Protein AF-D9UEE4-F1 (afdb_monomer_lite)

Foldseek 3Di:
DDDPPDDDPDDPVVVVPPPPPPDPDDDDPVVVVVVVVVVVVVVVVVLVCLVPDPDDPVVSVVSVVVVVVVVVVVVVVVVVVVVVVVVVVVVVVVVVVVVVVVCVVPVPPD

pLDDT: mean 83.36, std 16.05, range [43.81, 98.19]

Secondary structure (DSSP, 8-state):
--------TTHHHHGGGS------PPPPHHHHHHHHHHHHHHHHHHHHHHHHS---HHHHHHHHHHHHHHHHHHHHHHHHHHHHHHHHHHHHHHHHHHHHHHHHHT-TT-

Radius of gyration: 28.59 Å; chains: 1; bounding box: 87×23×67 Å

Sequence (110 aa):
MSSRADVPPGSARDARAMTDTPAKAGPTGAYFGQAIASFAVALVATALGILRLEADAWVRGFLAVAVLFLVTSAFTLAKVIRDRQEADQLINRVDQARVDKLLAANDPFH

Structure (mmCIF, N/CA/C/O backbone):
data_AF-D9UEE4-F1
#
_entry.id   AF-D9UEE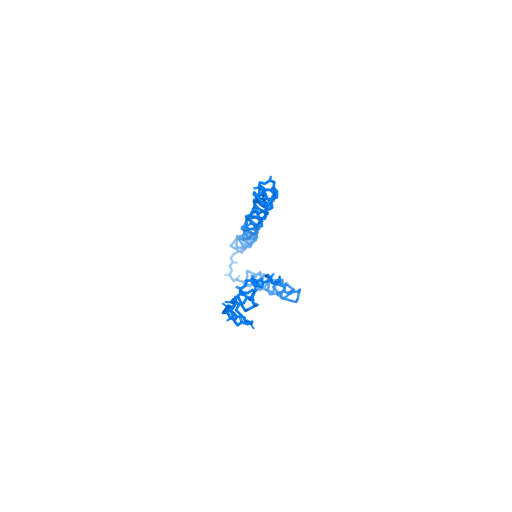4-F1
#
loop_
_atom_site.group_PDB
_atom_site.id
_atom_site.type_symbol
_atom_site.label_atom_id
_atom_site.label_alt_id
_atom_site.label_comp_id
_atom_site.label_asym_id
_atom_site.label_entity_id
_atom_site.label_seq_id
_atom_site.pdbx_PDB_ins_code
_atom_site.Cartn_x
_atom_site.Cartn_y
_atom_site.Cartn_z
_atom_site.occupancy
_atom_site.B_iso_or_equiv
_atom_site.auth_seq_id
_atom_site.auth_comp_id
_atom_site.auth_asym_id
_atom_site.auth_atom_id
_atom_site.pdbx_PDB_model_num
ATOM 1 N N . MET A 1 1 ? -67.421 11.214 38.947 1.00 43.81 1 MET A N 1
ATOM 2 C CA . MET A 1 1 ? -67.697 10.953 37.514 1.00 43.81 1 MET A CA 1
ATOM 3 C C . MET A 1 1 ? -66.690 11.781 36.727 1.00 43.81 1 MET A C 1
ATOM 5 O O . MET A 1 1 ? -66.833 12.985 36.659 1.00 43.81 1 MET A O 1
ATOM 9 N N . SER A 1 2 ? -65.470 11.273 36.550 1.00 53.59 2 SER A N 1
ATOM 10 C CA . SER A 1 2 ? -65.034 10.472 35.395 1.00 53.59 2 SER A CA 1
ATOM 11 C C . SER A 1 2 ? -65.285 11.191 34.073 1.00 53.59 2 SER A C 1
ATOM 13 O O . SER A 1 2 ? -66.381 11.115 33.532 1.00 53.59 2 SER A O 1
ATOM 15 N N . SER A 1 3 ? -64.254 11.854 33.559 1.00 56.88 3 SER A N 1
ATOM 16 C CA . SER A 1 3 ? -64.120 12.074 32.123 1.00 56.88 3 SER A CA 1
ATOM 17 C C . SER A 1 3 ? -62.650 11.876 31.767 1.00 56.88 3 SER A C 1
ATOM 19 O O . SER A 1 3 ? -61.840 12.799 31.791 1.00 56.88 3 SER A O 1
ATOM 21 N N . ARG A 1 4 ? -62.288 10.601 31.571 1.00 55.25 4 ARG A N 1
ATOM 22 C CA . ARG A 1 4 ? -61.050 10.196 30.902 1.00 55.25 4 ARG A CA 1
ATOM 23 C C . ARG A 1 4 ? -61.164 10.686 29.461 1.00 55.25 4 ARG A C 1
ATOM 25 O O . ARG A 1 4 ? -61.918 10.105 28.688 1.00 55.25 4 ARG A O 1
ATOM 32 N N . ALA A 1 5 ? -60.448 11.757 29.133 1.00 56.56 5 ALA A N 1
ATOM 33 C CA . ALA A 1 5 ? -60.180 12.098 27.747 1.00 56.56 5 ALA A CA 1
ATOM 34 C C . ALA A 1 5 ? -59.234 11.031 27.184 1.00 56.56 5 ALA A C 1
ATOM 36 O O . ALA A 1 5 ? -58.116 10.837 27.660 1.00 56.56 5 ALA A O 1
ATOM 37 N N . ASP A 1 6 ? -59.790 10.294 26.240 1.00 55.50 6 ASP A N 1
ATOM 38 C CA . ASP A 1 6 ? -59.216 9.215 25.460 1.00 55.50 6 ASP A CA 1
ATOM 39 C C . ASP A 1 6 ? -57.999 9.721 24.665 1.00 55.50 6 ASP A C 1
ATOM 41 O O . ASP A 1 6 ? -58.113 10.616 23.827 1.00 55.50 6 ASP A O 1
ATOM 45 N N . VAL A 1 7 ? -56.811 9.196 24.976 1.00 61.50 7 VAL A N 1
ATOM 46 C CA . VAL A 1 7 ? -55.589 9.433 24.197 1.00 61.50 7 VAL A CA 1
ATOM 47 C C . VAL A 1 7 ? -55.545 8.359 23.106 1.00 61.50 7 VAL A C 1
ATOM 49 O O . VAL A 1 7 ? -55.519 7.175 23.447 1.00 61.50 7 VAL A O 1
ATOM 52 N N . PRO A 1 8 ? -55.531 8.721 21.810 1.00 65.44 8 PRO A N 1
ATOM 53 C CA . PRO A 1 8 ? -55.612 7.750 20.724 1.00 65.44 8 PRO A CA 1
ATOM 54 C C . PRO A 1 8 ? -54.405 6.788 20.734 1.00 65.44 8 PRO A C 1
ATOM 56 O O . PRO A 1 8 ? -53.257 7.236 20.842 1.00 65.44 8 PRO A O 1
ATOM 59 N N . PRO A 1 9 ? -54.617 5.466 20.592 1.00 62.53 9 PRO A N 1
ATOM 60 C CA . PRO A 1 9 ? -53.538 4.486 20.582 1.00 62.53 9 PRO A CA 1
ATOM 61 C C . PRO A 1 9 ? -52.853 4.474 19.209 1.00 62.53 9 PRO A C 1
ATOM 63 O O . PRO A 1 9 ? -53.240 3.730 18.313 1.00 62.53 9 PRO A O 1
ATOM 66 N N . GLY A 1 10 ? -51.820 5.300 19.037 1.00 60.28 10 GLY A N 1
ATOM 67 C CA . GLY A 1 10 ? -51.020 5.299 17.804 1.00 60.28 10 GLY A CA 1
ATOM 68 C C . GLY A 1 10 ? -49.657 5.986 17.888 1.00 60.28 10 GLY A C 1
ATOM 69 O O . GLY A 1 10 ? -48.709 5.538 17.262 1.00 60.28 10 GLY A O 1
ATOM 70 N N . SER A 1 11 ? -49.480 7.007 18.724 1.00 61.03 11 SER A N 1
ATOM 71 C CA . SER A 1 11 ? -48.302 7.886 18.618 1.00 61.03 11 SER A CA 1
ATOM 72 C C . SER A 1 11 ? -47.011 7.381 19.280 1.00 61.03 11 SER A C 1
ATOM 74 O O . SER A 1 11 ? -45.939 7.914 19.008 1.00 61.03 11 SER A O 1
ATOM 76 N N . ALA A 1 12 ? -47.070 6.355 20.135 1.00 56.75 12 ALA A N 1
ATOM 77 C CA . ALA A 1 12 ? -45.887 5.872 20.861 1.00 56.75 12 ALA A CA 1
ATOM 78 C C . ALA A 1 12 ? -45.111 4.761 20.126 1.00 56.75 12 ALA A C 1
ATOM 80 O O . ALA A 1 12 ? -43.939 4.526 20.422 1.00 56.75 12 ALA A O 1
ATOM 81 N N . ARG A 1 13 ? -45.758 4.054 19.187 1.00 57.81 13 ARG A N 1
ATOM 82 C CA . ARG A 1 13 ? -45.126 2.987 18.389 1.00 57.81 13 ARG A CA 1
ATOM 83 C C . ARG A 1 13 ? -44.394 3.551 17.170 1.00 57.81 13 ARG A C 1
ATOM 85 O O . ARG A 1 13 ? -43.302 3.082 16.874 1.00 57.81 13 ARG A O 1
ATOM 92 N N . ASP A 1 14 ? -44.929 4.609 16.564 1.00 54.72 14 ASP A N 1
ATOM 93 C CA . ASP A 1 14 ? -44.348 5.234 15.368 1.00 54.72 14 ASP A CA 1
ATOM 94 C C . ASP A 1 14 ? -43.091 6.061 15.680 1.00 54.72 14 ASP A C 1
ATOM 96 O O . ASP A 1 14 ? -42.122 6.029 14.925 1.00 54.72 14 ASP A O 1
ATOM 100 N N . ALA A 1 15 ? -43.030 6.715 16.848 1.00 54.31 15 ALA A N 1
ATOM 101 C CA . ALA A 1 15 ? -41.821 7.414 17.303 1.00 54.31 15 ALA A CA 1
ATOM 102 C C . ALA A 1 15 ? -40.640 6.458 17.575 1.00 54.31 15 ALA A C 1
ATOM 104 O O . ALA A 1 15 ? -39.477 6.851 17.495 1.00 54.31 15 ALA A O 1
ATOM 105 N N . ARG A 1 16 ? -40.934 5.188 17.878 1.00 54.69 16 ARG A N 1
ATOM 106 C CA . ARG A 1 16 ? -39.947 4.155 18.221 1.00 54.69 16 ARG A CA 1
ATOM 107 C C . ARG A 1 16 ? -39.302 3.509 16.991 1.00 54.69 16 ARG A C 1
ATOM 109 O O . ARG A 1 16 ? -38.308 2.810 17.139 1.00 54.69 16 ARG A O 1
ATOM 116 N N . ALA A 1 17 ? -39.833 3.776 15.797 1.00 53.50 17 ALA A N 1
ATOM 117 C CA . ALA A 1 17 ? -39.299 3.289 14.527 1.00 53.50 17 ALA A CA 1
ATOM 118 C C . ALA A 1 17 ? -38.214 4.205 13.914 1.00 53.50 17 ALA A C 1
ATOM 120 O O . ALA A 1 17 ? -37.652 3.868 12.877 1.00 53.50 17 ALA A O 1
ATOM 121 N N . MET A 1 18 ? -37.897 5.361 14.522 1.00 56.16 18 MET A N 1
ATOM 122 C CA . MET A 1 18 ? -37.051 6.394 13.894 1.00 56.16 18 MET A CA 1
ATOM 123 C C . MET A 1 18 ? -35.564 6.382 14.303 1.00 56.16 18 MET A C 1
ATOM 125 O O . MET A 1 18 ? -34.853 7.347 14.031 1.00 56.16 18 MET A O 1
ATOM 129 N N . THR A 1 19 ? -35.057 5.309 14.925 1.00 59.94 19 THR A N 1
ATOM 130 C CA . THR A 1 19 ? -33.638 5.220 15.348 1.00 59.94 19 THR A CA 1
ATOM 131 C C . THR A 1 19 ? -32.933 3.904 15.023 1.00 59.94 19 THR A C 1
ATOM 133 O O . THR A 1 19 ? -31.840 3.667 15.542 1.00 59.94 19 THR A O 1
ATOM 136 N N . ASP A 1 20 ? -33.477 3.067 14.138 1.00 58.03 20 ASP A N 1
ATOM 137 C CA . ASP A 1 20 ? -32.731 1.921 13.609 1.00 58.03 20 ASP A CA 1
ATOM 138 C C . ASP A 1 20 ? -31.647 2.429 12.648 1.00 58.03 20 ASP A C 1
ATOM 140 O O . ASP A 1 20 ? -31.794 2.436 11.428 1.00 58.03 20 ASP A O 1
ATOM 144 N N . THR A 1 21 ? -30.543 2.923 13.214 1.00 62.34 21 THR A N 1
ATOM 145 C CA . THR A 1 21 ? -29.327 3.220 12.458 1.00 62.34 21 THR A CA 1
ATOM 146 C C . THR A 1 21 ? -28.893 1.902 11.823 1.00 62.34 21 THR A C 1
ATOM 148 O O . THR A 1 21 ? -28.554 0.974 12.564 1.00 62.34 21 THR A O 1
ATOM 151 N N . PRO A 1 22 ? -28.924 1.764 10.485 1.00 61.19 22 PRO A N 1
ATOM 152 C CA . PRO A 1 22 ? -28.613 0.500 9.848 1.00 61.19 22 PRO A CA 1
ATOM 153 C C . PRO A 1 22 ? -27.189 0.121 10.238 1.00 61.19 22 PRO A C 1
ATOM 155 O O . PRO A 1 22 ? -26.240 0.874 9.997 1.00 61.19 22 PRO A O 1
ATOM 158 N N . ALA A 1 23 ? -27.050 -1.033 10.893 1.00 60.75 23 ALA A N 1
ATOM 159 C CA . ALA A 1 23 ? -25.758 -1.604 11.222 1.00 60.75 23 ALA A CA 1
ATOM 160 C C . ALA A 1 23 ? -24.918 -1.624 9.940 1.00 60.75 23 ALA A C 1
ATOM 162 O O . ALA A 1 23 ? -25.318 -2.210 8.934 1.00 60.75 23 ALA A O 1
ATOM 163 N N . LYS A 1 24 ? -23.793 -0.901 9.954 1.00 62.03 24 LYS A N 1
ATOM 164 C CA . LYS A 1 24 ? -22.948 -0.669 8.780 1.00 62.03 24 LYS A CA 1
ATOM 165 C C . LYS A 1 24 ? -22.487 -2.027 8.236 1.00 62.03 24 LYS A C 1
ATOM 167 O O . LYS A 1 24 ? -21.595 -2.649 8.810 1.00 62.03 24 LYS A O 1
ATOM 172 N N . ALA A 1 25 ? -23.130 -2.510 7.173 1.00 68.75 25 ALA A N 1
ATOM 173 C CA . ALA A 1 25 ? -22.778 -3.773 6.542 1.00 68.75 25 ALA A CA 1
ATOM 174 C C . ALA A 1 25 ? -21.336 -3.676 6.027 1.00 68.75 25 ALA A C 1
ATOM 176 O O . ALA A 1 25 ? -20.999 -2.769 5.262 1.00 68.75 25 ALA A O 1
ATOM 177 N N . GLY A 1 26 ? -20.469 -4.576 6.496 1.00 70.38 26 GLY A N 1
ATOM 178 C CA . GLY A 1 26 ? -19.096 -4.661 6.012 1.00 70.38 26 GLY A CA 1
ATOM 179 C C . GLY A 1 26 ? -19.058 -4.977 4.511 1.00 70.38 26 GLY A C 1
ATOM 180 O O . GLY A 1 26 ? -20.024 -5.528 3.975 1.00 70.38 26 GLY A O 1
ATOM 181 N N . PRO A 1 27 ? -17.960 -4.641 3.812 1.00 74.88 27 PRO A N 1
ATOM 182 C CA . PRO A 1 27 ? -17.809 -5.001 2.409 1.00 74.88 27 PRO A CA 1
ATOM 183 C C . PRO A 1 27 ? -17.974 -6.515 2.235 1.00 74.88 27 PRO A C 1
ATOM 185 O O . PRO A 1 27 ? -17.406 -7.309 2.988 1.00 74.88 27 PRO A O 1
ATOM 188 N N . THR A 1 28 ? -18.768 -6.915 1.243 1.00 82.06 28 THR A N 1
ATOM 189 C CA . THR A 1 28 ? -18.995 -8.328 0.929 1.00 82.06 28 THR A CA 1
ATOM 190 C C . THR A 1 28 ? -17.679 -8.988 0.501 1.00 82.06 28 THR A C 1
ATOM 192 O O . THR A 1 28 ? -16.840 -8.363 -0.153 1.00 82.06 28 THR A O 1
ATOM 195 N N . GLY A 1 29 ? -17.484 -10.268 0.844 1.00 83.94 29 GLY A N 1
ATOM 196 C CA . GLY A 1 29 ? -16.243 -10.993 0.521 1.00 83.94 29 GLY A CA 1
ATOM 197 C C . GLY A 1 29 ? -15.901 -10.991 -0.977 1.00 83.94 29 GLY A C 1
ATOM 198 O O . GLY A 1 29 ? -14.730 -10.932 -1.345 1.00 83.94 29 GLY A O 1
ATOM 199 N N . ALA A 1 30 ? -16.922 -10.955 -1.840 1.00 82.81 30 ALA A N 1
ATOM 200 C CA . ALA A 1 30 ? -16.758 -10.830 -3.287 1.00 82.81 30 ALA A CA 1
ATOM 201 C C . ALA A 1 30 ? -16.107 -9.495 -3.701 1.00 82.81 30 ALA A C 1
ATOM 203 O O . ALA A 1 30 ? -15.179 -9.492 -4.509 1.00 82.81 30 ALA A O 1
ATOM 204 N N . TYR A 1 31 ? -16.533 -8.372 -3.111 1.00 88.19 31 TYR A N 1
ATOM 205 C CA . TYR A 1 31 ? -15.963 -7.053 -3.403 1.00 88.19 31 TYR A CA 1
ATOM 206 C C . TYR A 1 31 ? -14.508 -6.942 -2.929 1.00 88.19 31 TYR A C 1
ATOM 208 O O . TYR A 1 31 ? -13.661 -6.380 -3.621 1.00 88.19 31 TYR A O 1
ATOM 216 N N . PHE A 1 32 ? -14.190 -7.540 -1.776 1.00 87.50 32 PHE A N 1
ATOM 217 C CA . PHE A 1 32 ? -12.816 -7.616 -1.281 1.00 87.50 32 PHE A CA 1
ATOM 218 C C . PHE A 1 32 ? -11.900 -8.396 -2.238 1.00 87.50 32 PHE A C 1
ATOM 220 O O . PHE A 1 32 ? -10.821 -7.915 -2.589 1.00 87.50 32 PHE A O 1
ATOM 227 N N . GLY A 1 33 ? -12.350 -9.559 -2.720 1.00 91.12 33 GLY A N 1
ATOM 228 C CA . GLY A 1 33 ? -11.611 -10.346 -3.711 1.00 91.12 33 GLY A CA 1
ATOM 229 C C . GLY A 1 33 ? -11.388 -9.588 -5.023 1.00 91.12 33 GLY A C 1
ATOM 230 O O . GLY A 1 33 ? -10.271 -9.569 -5.541 1.00 91.12 33 GLY A O 1
ATOM 231 N N . GLN A 1 34 ? -12.415 -8.894 -5.523 1.00 95.06 34 GLN A N 1
ATOM 232 C CA . GLN A 1 34 ? -12.303 -8.048 -6.714 1.00 95.06 34 GLN A CA 1
ATOM 233 C C . GLN A 1 34 ? -11.277 -6.926 -6.525 1.00 95.06 34 GLN A C 1
ATOM 235 O O . GLN A 1 34 ? -10.480 -6.674 -7.425 1.00 95.06 34 GLN A O 1
ATOM 240 N N . ALA A 1 35 ? -11.270 -6.258 -5.370 1.00 92.81 35 ALA A N 1
ATOM 241 C CA . ALA A 1 35 ? -10.320 -5.186 -5.095 1.00 92.81 35 ALA A CA 1
ATOM 242 C C . ALA A 1 35 ? -8.865 -5.685 -5.141 1.00 92.81 35 ALA A C 1
ATOM 244 O O . ALA A 1 35 ? -8.019 -5.041 -5.764 1.00 92.81 35 ALA A O 1
ATOM 245 N N . ILE A 1 36 ? -8.584 -6.857 -4.556 1.00 93.62 36 ILE A N 1
ATOM 246 C CA . ILE A 1 36 ? -7.253 -7.483 -4.612 1.00 93.62 36 ILE A CA 1
ATOM 247 C C . ILE A 1 36 ? -6.881 -7.845 -6.052 1.00 93.62 36 ILE A C 1
ATOM 249 O O . ILE A 1 36 ? -5.766 -7.552 -6.484 1.00 93.62 36 ILE A O 1
ATOM 253 N N . ALA A 1 37 ? -7.804 -8.444 -6.806 1.00 96.06 37 ALA A N 1
ATOM 254 C CA . ALA A 1 37 ? -7.560 -8.820 -8.195 1.00 96.06 37 ALA A CA 1
ATOM 255 C C . ALA A 1 37 ? -7.257 -7.594 -9.072 1.00 96.06 37 ALA A C 1
ATOM 257 O O . ALA A 1 37 ? -6.252 -7.579 -9.781 1.00 96.06 37 ALA A O 1
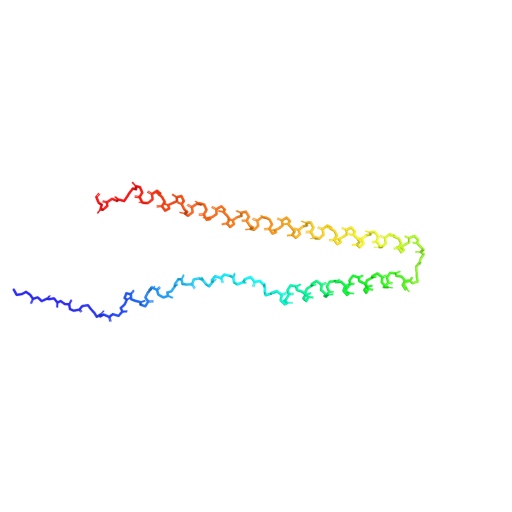ATOM 258 N N . SER A 1 38 ? -8.067 -6.535 -8.976 1.00 96.06 38 SER A N 1
ATOM 259 C CA . SER A 1 38 ? -7.854 -5.279 -9.706 1.00 96.06 38 SER A CA 1
ATOM 260 C C . SER A 1 38 ? -6.518 -4.630 -9.354 1.00 96.06 38 SER A C 1
ATOM 262 O O . SER A 1 38 ? -5.798 -4.176 -10.243 1.00 96.06 38 SER A O 1
ATOM 264 N N . PHE A 1 39 ? -6.153 -4.619 -8.069 1.00 95.94 39 PHE A N 1
ATOM 265 C CA . PHE A 1 39 ? -4.866 -4.095 -7.625 1.00 95.94 39 PHE A CA 1
ATOM 266 C C . PHE A 1 39 ? -3.692 -4.910 -8.187 1.00 95.94 39 PHE A C 1
ATOM 268 O O . PHE A 1 39 ? -2.739 -4.328 -8.702 1.00 95.94 39 PHE A O 1
ATOM 275 N N . ALA A 1 40 ? -3.773 -6.243 -8.154 1.00 96.62 40 ALA A N 1
ATOM 276 C CA . ALA A 1 40 ? -2.743 -7.117 -8.711 1.00 96.62 40 ALA A CA 1
ATOM 277 C C . ALA A 1 40 ? -2.566 -6.899 -10.222 1.00 96.62 40 ALA A C 1
ATOM 279 O O . ALA A 1 40 ? -1.439 -6.761 -10.697 1.00 96.62 40 ALA A O 1
ATOM 280 N N . VAL A 1 41 ? -3.669 -6.797 -10.971 1.00 98.19 41 VAL A N 1
ATOM 281 C CA . VAL A 1 41 ? -3.637 -6.501 -12.412 1.00 98.19 41 VAL A CA 1
ATOM 282 C C . VAL A 1 41 ? -2.991 -5.140 -12.676 1.00 98.19 41 VAL A C 1
ATOM 284 O O . VAL A 1 41 ? -2.114 -5.044 -13.533 1.00 98.19 41 VAL A O 1
ATOM 287 N N . ALA A 1 42 ? -3.359 -4.101 -11.923 1.00 97.44 42 ALA A N 1
ATOM 288 C CA . ALA A 1 42 ? -2.766 -2.771 -12.063 1.00 97.44 42 ALA A CA 1
ATOM 289 C C . ALA A 1 42 ? -1.260 -2.763 -11.747 1.00 97.44 42 ALA A C 1
ATOM 291 O O . ALA A 1 42 ? -0.476 -2.143 -12.471 1.00 97.44 42 ALA A O 1
ATOM 292 N N . LEU A 1 43 ? -0.836 -3.485 -10.705 1.00 96.94 43 LEU A N 1
ATOM 293 C CA . LEU A 1 43 ? 0.571 -3.604 -10.323 1.00 96.94 43 LEU A CA 1
ATOM 294 C C . LEU A 1 43 ? 1.387 -4.302 -11.421 1.00 96.94 43 LEU A C 1
ATOM 296 O O . LEU A 1 43 ? 2.452 -3.815 -11.801 1.00 96.94 43 LEU A O 1
ATOM 300 N N . VAL A 1 44 ? 0.865 -5.398 -11.978 1.00 97.44 44 VAL A N 1
ATOM 301 C CA . VAL A 1 44 ? 1.499 -6.125 -13.090 1.00 97.44 44 VAL A CA 1
ATOM 302 C C . VAL A 1 44 ? 1.560 -5.261 -14.345 1.00 97.44 44 VAL A C 1
ATOM 304 O O . VAL A 1 44 ? 2.615 -5.176 -14.969 1.00 97.44 44 VAL A O 1
ATOM 307 N N . ALA A 1 45 ? 0.471 -4.579 -14.702 1.00 97.75 45 ALA A N 1
ATOM 308 C CA . ALA A 1 45 ? 0.445 -3.670 -15.846 1.00 97.75 45 ALA A CA 1
ATOM 309 C C . ALA A 1 45 ? 1.486 -2.549 -15.701 1.00 97.75 45 ALA A C 1
ATOM 311 O O . ALA A 1 45 ? 2.211 -2.253 -16.650 1.00 97.75 45 ALA A O 1
ATOM 312 N N . THR A 1 46 ? 1.624 -1.984 -14.499 1.00 97.62 46 THR A N 1
ATOM 313 C CA . THR A 1 46 ? 2.637 -0.963 -14.192 1.00 97.62 46 THR A CA 1
ATOM 314 C C . THR A 1 46 ? 4.051 -1.523 -14.335 1.00 97.62 46 THR A C 1
ATOM 316 O O . THR A 1 46 ? 4.888 -0.915 -15.002 1.00 97.62 46 THR A O 1
ATOM 319 N N . ALA A 1 47 ? 4.321 -2.706 -13.775 1.00 95.56 47 ALA A N 1
ATOM 320 C CA . ALA A 1 47 ? 5.619 -3.365 -13.901 1.00 95.56 47 ALA A CA 1
ATOM 321 C C . ALA A 1 47 ? 5.966 -3.659 -15.369 1.00 95.56 47 ALA A C 1
ATOM 323 O O . ALA A 1 47 ? 7.066 -3.341 -15.815 1.00 95.56 47 ALA A O 1
ATOM 324 N N . LEU A 1 48 ? 5.022 -4.194 -16.150 1.00 97.12 48 LEU A N 1
ATOM 325 C CA . LEU A 1 48 ? 5.199 -4.418 -17.588 1.00 97.12 48 LEU A CA 1
ATOM 326 C C . LEU A 1 48 ? 5.449 -3.110 -18.347 1.00 97.12 48 LEU A C 1
ATOM 328 O O . LEU A 1 48 ? 6.299 -3.090 -19.234 1.00 97.12 48 LEU A O 1
ATOM 332 N N . GLY A 1 49 ? 4.767 -2.025 -17.973 1.00 96.38 49 GLY A N 1
ATOM 333 C CA . GLY A 1 49 ? 5.011 -0.685 -18.506 1.00 96.38 49 GLY A CA 1
ATOM 334 C C . GLY A 1 49 ? 6.449 -0.226 -18.270 1.00 96.38 49 GLY A C 1
ATOM 335 O O . GLY A 1 49 ? 7.121 0.175 -19.213 1.00 96.38 49 GLY A O 1
ATOM 336 N N . ILE A 1 50 ? 6.967 -0.382 -17.048 1.00 95.31 50 ILE A N 1
ATOM 337 C CA . ILE A 1 50 ? 8.370 -0.075 -16.715 1.00 95.31 50 ILE A CA 1
ATOM 338 C C . ILE A 1 50 ? 9.339 -0.981 -17.491 1.00 95.31 50 ILE A C 1
ATOM 340 O O . ILE A 1 50 ? 10.424 -0.549 -17.884 1.00 95.31 50 ILE A O 1
ATOM 344 N N . LEU A 1 51 ? 8.977 -2.245 -17.728 1.00 93.31 51 LEU A N 1
ATOM 345 C CA . LEU A 1 51 ? 9.825 -3.172 -18.478 1.00 93.31 51 LEU A CA 1
ATOM 346 C C . LEU A 1 51 ? 9.863 -2.879 -19.984 1.00 93.31 51 LEU A C 1
ATOM 348 O O . LEU A 1 51 ? 10.892 -3.123 -20.609 1.00 93.31 51 LEU A O 1
ATOM 352 N N . ARG A 1 52 ? 8.759 -2.384 -20.552 1.00 94.75 52 ARG A N 1
ATOM 353 C CA . ARG A 1 52 ? 8.613 -2.024 -21.973 1.00 94.75 52 ARG A CA 1
ATOM 354 C C . ARG A 1 52 ? 9.029 -0.587 -22.282 1.00 94.75 52 ARG A C 1
ATOM 356 O O . ARG A 1 52 ? 9.116 -0.241 -23.454 1.00 94.75 52 ARG A O 1
ATOM 363 N N . LEU A 1 53 ? 9.261 0.236 -21.261 1.00 93.81 53 LEU A N 1
ATOM 364 C CA . LEU A 1 53 ? 9.702 1.613 -21.426 1.00 93.81 53 LEU A CA 1
ATOM 365 C C . LEU A 1 53 ? 11.103 1.649 -22.053 1.00 93.81 53 LEU A C 1
ATOM 367 O O . LEU A 1 53 ? 12.043 1.064 -21.511 1.00 93.81 53 LEU A O 1
ATOM 371 N N . GLU A 1 54 ? 11.242 2.374 -23.165 1.00 92.50 54 GLU A N 1
ATOM 372 C CA . GLU A 1 54 ? 12.540 2.715 -23.754 1.00 92.50 54 GLU A CA 1
ATOM 373 C C . GLU A 1 54 ? 13.244 3.747 -22.864 1.00 92.50 54 GLU A C 1
ATOM 375 O O . GLU A 1 54 ? 13.168 4.956 -23.065 1.00 92.50 54 GLU A O 1
ATOM 380 N N . ALA A 1 55 ? 13.884 3.252 -21.812 1.00 92.31 55 ALA A N 1
ATOM 381 C CA . ALA A 1 55 ? 14.656 4.038 -20.867 1.00 92.31 55 ALA A CA 1
ATOM 382 C C . ALA A 1 55 ? 15.886 3.25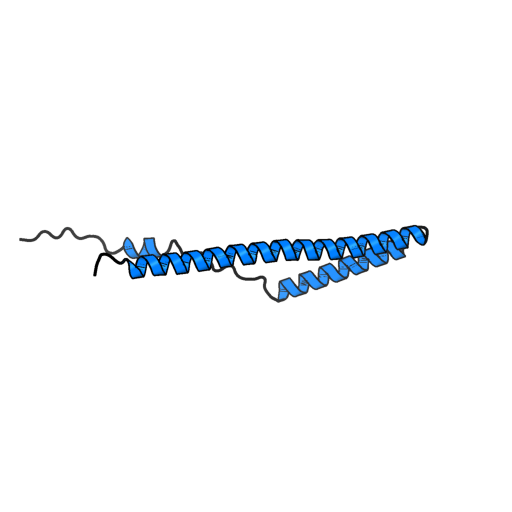3 -20.415 1.00 92.31 55 ALA A C 1
ATOM 384 O O . ALA A 1 55 ? 15.908 2.017 -20.447 1.00 92.31 55 ALA A O 1
ATOM 385 N N . ASP A 1 56 ? 16.895 3.988 -19.954 1.00 94.62 56 ASP A N 1
ATOM 386 C CA . ASP A 1 56 ? 18.102 3.390 -19.405 1.00 94.62 56 ASP A CA 1
ATOM 387 C C . ASP A 1 56 ? 17.793 2.498 -18.188 1.00 94.62 56 ASP A C 1
ATOM 389 O O . ASP A 1 56 ? 16.831 2.726 -17.440 1.00 94.62 56 ASP A O 1
ATOM 393 N N . ALA A 1 57 ? 18.621 1.472 -17.978 1.00 93.31 57 ALA A N 1
ATOM 394 C CA . ALA A 1 57 ? 18.434 0.504 -16.900 1.00 93.31 57 ALA A CA 1
ATOM 395 C C . ALA A 1 57 ? 18.372 1.180 -15.521 1.00 93.31 57 ALA A C 1
ATOM 397 O O . ALA A 1 57 ? 17.576 0.771 -14.671 1.00 93.31 57 ALA A O 1
ATOM 398 N N . TRP A 1 58 ? 19.144 2.253 -15.322 1.00 95.38 58 TRP A N 1
ATOM 399 C CA . TRP A 1 58 ? 19.125 3.031 -14.088 1.00 95.38 58 TRP A CA 1
ATOM 400 C C . TRP A 1 58 ? 17.761 3.677 -13.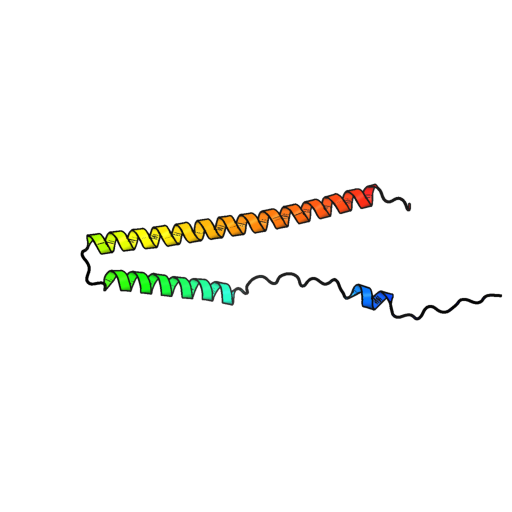823 1.00 95.38 58 TRP A C 1
ATOM 402 O O . TRP A 1 58 ? 17.216 3.568 -12.723 1.00 95.38 58 TRP A O 1
ATOM 412 N N . VAL A 1 59 ? 17.166 4.301 -14.845 1.00 96.62 59 VAL A N 1
ATOM 413 C CA . VAL A 1 59 ? 15.856 4.966 -14.743 1.00 96.62 59 VAL A CA 1
ATOM 414 C C . VAL A 1 59 ? 14.758 3.947 -14.448 1.00 96.62 59 VAL A C 1
ATOM 416 O O . VAL A 1 59 ? 13.909 4.176 -13.586 1.00 96.62 59 VAL A O 1
ATOM 419 N N . ARG A 1 60 ? 14.799 2.786 -15.110 1.00 95.56 60 ARG A N 1
ATOM 420 C CA . ARG A 1 60 ? 13.857 1.684 -14.857 1.00 95.56 60 ARG A CA 1
ATOM 421 C C . ARG A 1 60 ? 13.978 1.159 -13.427 1.00 95.56 60 ARG A C 1
ATOM 423 O O . ARG A 1 60 ? 12.958 0.938 -12.778 1.00 95.56 60 ARG A O 1
ATOM 430 N N . GLY A 1 61 ? 15.204 1.013 -12.922 1.00 96.56 61 GLY A N 1
ATOM 431 C CA . GLY A 1 61 ? 15.470 0.629 -11.534 1.00 96.56 61 GLY A CA 1
ATOM 432 C C . GLY A 1 61 ? 14.912 1.639 -10.530 1.00 96.56 61 GLY A C 1
ATOM 433 O O . GLY A 1 61 ? 14.199 1.253 -9.604 1.00 96.56 61 GLY A O 1
ATOM 434 N N . PHE A 1 62 ? 15.156 2.934 -10.751 1.00 97.31 62 PHE A N 1
ATOM 435 C CA . PHE A 1 62 ? 14.606 4.004 -9.917 1.00 97.31 62 PHE A CA 1
ATOM 436 C C . PHE A 1 62 ? 13.073 3.978 -9.883 1.00 97.31 62 PHE A C 1
ATOM 438 O O . PHE A 1 62 ? 12.486 4.002 -8.803 1.00 97.31 62 PHE A O 1
ATOM 445 N N . LEU A 1 63 ? 12.418 3.860 -11.044 1.00 97.44 63 LEU A N 1
ATOM 446 C CA . LEU A 1 63 ? 10.957 3.777 -11.128 1.00 97.44 63 LEU A CA 1
ATOM 447 C C . LEU A 1 63 ? 10.404 2.536 -10.422 1.00 97.44 63 LEU A C 1
ATOM 449 O O . LEU A 1 63 ? 9.401 2.638 -9.718 1.00 97.44 63 LEU A O 1
ATOM 453 N N . ALA A 1 64 ? 11.057 1.382 -10.563 1.00 96.38 64 ALA A N 1
ATOM 454 C CA . ALA A 1 64 ? 10.640 0.159 -9.885 1.00 96.38 64 ALA A CA 1
ATOM 455 C C . ALA A 1 64 ? 10.671 0.323 -8.357 1.00 96.38 64 ALA A C 1
ATOM 457 O O . ALA A 1 64 ? 9.685 0.021 -7.682 1.00 96.38 64 ALA A O 1
ATOM 458 N N . VAL A 1 65 ? 11.767 0.859 -7.809 1.00 97.88 65 VAL A N 1
ATOM 459 C CA . VAL A 1 65 ? 11.891 1.112 -6.364 1.00 97.88 65 VAL A CA 1
ATOM 460 C C . VAL A 1 65 ? 10.901 2.182 -5.904 1.00 97.88 65 VAL A C 1
ATOM 462 O O . VAL A 1 65 ? 10.248 1.998 -4.878 1.00 97.88 65 VAL A O 1
ATOM 465 N N . ALA A 1 66 ? 10.731 3.264 -6.670 1.00 97.94 66 ALA A N 1
ATOM 466 C CA . ALA A 1 66 ? 9.783 4.329 -6.356 1.00 97.94 66 ALA A CA 1
ATOM 467 C C . ALA A 1 66 ? 8.342 3.803 -6.272 1.00 97.94 66 ALA A C 1
ATOM 469 O O . ALA A 1 66 ? 7.645 4.096 -5.303 1.00 97.94 66 ALA A O 1
ATOM 470 N N . VAL A 1 67 ? 7.907 2.979 -7.232 1.00 97.81 67 VAL A N 1
ATOM 471 C CA . VAL A 1 67 ? 6.571 2.361 -7.223 1.00 97.81 67 VAL A CA 1
ATOM 472 C C . VAL A 1 67 ? 6.406 1.420 -6.030 1.00 97.81 67 VAL A C 1
ATOM 474 O O . VAL A 1 67 ? 5.406 1.518 -5.320 1.00 97.81 67 VAL A O 1
ATOM 477 N N . LEU A 1 68 ? 7.380 0.546 -5.759 1.00 97.00 68 LEU A N 1
ATOM 478 C CA . LEU A 1 68 ? 7.323 -0.370 -4.612 1.00 97.00 68 LEU A CA 1
ATOM 479 C C . LEU A 1 68 ? 7.232 0.381 -3.278 1.00 97.00 68 LEU A C 1
ATOM 481 O O . LEU A 1 68 ? 6.413 0.040 -2.417 1.00 97.00 68 LEU A O 1
ATOM 485 N N . PHE A 1 69 ? 8.043 1.424 -3.111 1.00 97.81 69 PHE A N 1
ATOM 486 C CA . PHE A 1 69 ? 8.040 2.248 -1.909 1.00 97.81 69 PHE A CA 1
ATOM 487 C C . PHE A 1 69 ? 6.735 3.038 -1.756 1.00 97.81 69 PHE A C 1
ATOM 489 O O . PHE A 1 69 ? 6.166 3.084 -0.662 1.00 97.81 69 PHE A O 1
ATOM 496 N N . LEU A 1 70 ? 6.223 3.607 -2.851 1.00 97.94 70 LEU A N 1
ATOM 497 C CA . LEU A 1 70 ? 4.958 4.339 -2.871 1.00 97.94 70 LEU A CA 1
ATOM 498 C C . LEU A 1 70 ? 3.786 3.437 -2.467 1.00 97.94 70 LEU A C 1
ATOM 500 O O . LEU A 1 70 ? 3.007 3.807 -1.592 1.00 97.94 70 LEU A O 1
ATOM 504 N N . VAL A 1 71 ? 3.688 2.239 -3.050 1.00 97.25 71 VAL A N 1
ATOM 505 C CA . VAL A 1 71 ? 2.650 1.244 -2.727 1.00 97.25 71 VAL A CA 1
ATOM 506 C C . VAL A 1 71 ? 2.719 0.833 -1.255 1.00 97.25 71 VAL A C 1
ATOM 508 O O . VAL A 1 71 ? 1.705 0.836 -0.557 1.00 97.25 71 VAL A O 1
ATOM 511 N N . THR A 1 72 ? 3.919 0.534 -0.754 1.00 96.44 72 THR A N 1
ATOM 512 C CA . THR A 1 72 ? 4.131 0.151 0.653 1.00 96.44 72 THR A CA 1
ATOM 513 C C . THR A 1 72 ? 3.719 1.273 1.611 1.00 96.44 72 THR A C 1
ATOM 515 O O . THR A 1 72 ? 3.034 1.038 2.613 1.00 96.44 72 THR A O 1
ATOM 518 N N . SER A 1 73 ? 4.086 2.514 1.287 1.00 97.81 73 SER A N 1
ATOM 519 C CA . SER A 1 73 ? 3.738 3.695 2.082 1.00 97.81 73 SER A CA 1
ATOM 520 C C . SER A 1 73 ? 2.237 3.981 2.048 1.00 97.81 73 SER A C 1
ATOM 522 O O . SER A 1 73 ? 1.651 4.289 3.084 1.00 97.81 73 SER A O 1
ATOM 524 N N . ALA A 1 74 ? 1.585 3.808 0.895 1.00 97.44 74 ALA A N 1
ATOM 525 C CA . ALA A 1 74 ? 0.139 3.959 0.760 1.00 97.44 74 ALA A CA 1
ATOM 526 C C . ALA A 1 74 ? -0.627 2.942 1.621 1.00 97.44 74 ALA A C 1
ATOM 528 O O . ALA A 1 74 ? -1.580 3.319 2.303 1.00 97.44 74 ALA A O 1
ATOM 529 N N . PHE A 1 75 ? -0.189 1.677 1.665 1.00 95.94 75 PHE A N 1
ATOM 530 C CA . PHE A 1 75 ? -0.787 0.674 2.553 1.00 95.94 75 PHE A CA 1
ATOM 531 C C . PHE A 1 75 ? -0.557 0.979 4.031 1.00 95.94 75 PHE A C 1
ATOM 533 O O . PHE A 1 75 ? -1.486 0.854 4.828 1.00 95.94 75 PHE A O 1
ATOM 540 N N . THR A 1 76 ? 0.647 1.420 4.400 1.00 97.19 76 THR A N 1
ATOM 541 C CA . THR A 1 76 ? 0.940 1.867 5.770 1.00 97.19 76 THR A CA 1
ATOM 542 C C . THR A 1 76 ? 0.012 3.010 6.175 1.00 97.19 76 THR A C 1
ATOM 544 O O . THR A 1 76 ? -0.609 2.959 7.234 1.00 97.19 76 THR A O 1
ATOM 547 N N . LEU A 1 77 ? -0.152 4.010 5.307 1.00 97.25 77 LEU A N 1
ATOM 548 C CA . LEU A 1 77 ? -1.047 5.138 5.546 1.00 97.25 77 LEU A CA 1
ATOM 549 C C . LEU A 1 77 ? -2.508 4.688 5.675 1.00 97.25 77 LEU A C 1
ATOM 551 O O . LEU A 1 77 ? -3.189 5.089 6.617 1.00 97.25 77 LEU A O 1
ATOM 555 N N . ALA A 1 78 ? -2.979 3.821 4.775 1.00 96.12 78 ALA A N 1
ATOM 556 C CA . ALA A 1 78 ? -4.327 3.263 4.833 1.00 96.12 78 ALA A CA 1
ATOM 557 C C . ALA A 1 78 ? -4.566 2.500 6.143 1.00 96.12 78 ALA A C 1
ATOM 559 O O . ALA A 1 78 ? -5.623 2.649 6.759 1.00 96.12 78 ALA A O 1
ATOM 560 N N . LYS A 1 79 ? -3.567 1.736 6.600 1.00 94.50 79 LYS A N 1
ATOM 561 C CA . LYS A 1 79 ? -3.614 1.046 7.887 1.00 94.50 79 LYS A CA 1
ATOM 562 C C . LYS A 1 79 ? -3.711 2.034 9.045 1.00 94.50 79 LYS A C 1
ATOM 564 O O . LYS A 1 79 ? -4.615 1.897 9.852 1.00 94.50 79 LYS A O 1
ATOM 569 N N . VAL A 1 80 ? -2.863 3.062 9.095 1.00 97.44 80 VAL A N 1
ATOM 570 C CA . VAL A 1 80 ? -2.908 4.087 10.156 1.00 97.44 80 VAL A CA 1
ATOM 571 C C . VAL A 1 80 ? -4.271 4.782 10.211 1.00 97.44 80 VAL A C 1
ATOM 573 O O . VAL A 1 80 ? -4.807 5.004 11.294 1.00 97.44 80 VAL A O 1
ATOM 576 N N . ILE A 1 81 ? -4.856 5.111 9.057 1.00 96.94 81 ILE A N 1
ATOM 577 C CA . ILE A 1 81 ? -6.186 5.731 8.986 1.00 96.94 81 ILE A CA 1
ATOM 578 C C . ILE A 1 81 ? -7.262 4.774 9.513 1.00 96.94 81 ILE A C 1
ATOM 580 O O . ILE A 1 81 ? -8.112 5.190 10.299 1.00 96.94 81 ILE A O 1
ATOM 584 N N . ARG A 1 82 ? -7.223 3.499 9.110 1.00 94.06 82 ARG A N 1
ATOM 585 C CA . ARG A 1 82 ? -8.166 2.480 9.582 1.00 94.06 82 ARG A CA 1
ATOM 586 C C . ARG A 1 82 ? -8.031 2.230 11.082 1.00 94.06 82 ARG A C 1
ATOM 588 O O . ARG A 1 82 ? -9.035 2.256 11.783 1.00 94.06 82 ARG A O 1
ATOM 595 N N . ASP A 1 83 ? -6.807 2.052 11.566 1.00 94.88 83 ASP A N 1
ATOM 596 C CA . ASP A 1 83 ? -6.511 1.809 12.977 1.00 94.88 83 ASP A CA 1
ATOM 597 C C . ASP A 1 83 ? -7.009 2.996 13.842 1.00 94.88 83 ASP A C 1
ATOM 599 O O . ASP A 1 83 ? -7.570 2.785 14.915 1.00 94.88 83 ASP A O 1
ATOM 603 N N . ARG A 1 84 ? -6.915 4.245 13.347 1.00 94.25 84 ARG A N 1
ATOM 604 C CA . ARG A 1 84 ? -7.517 5.432 13.996 1.00 94.25 84 ARG A CA 1
ATOM 605 C C . ARG A 1 84 ? -9.046 5.380 14.041 1.00 94.25 84 ARG A C 1
ATOM 607 O O . ARG A 1 84 ? -9.627 5.609 15.095 1.00 94.25 84 ARG A O 1
ATOM 614 N N . GLN A 1 85 ? -9.697 5.046 12.926 1.00 93.25 85 GLN A N 1
ATOM 615 C CA . GLN A 1 85 ? -11.160 4.920 12.877 1.00 93.25 85 GLN A CA 1
ATOM 616 C C . GLN A 1 85 ? -11.682 3.822 13.815 1.00 93.25 85 GLN A C 1
ATOM 618 O O . GLN A 1 85 ? -12.742 3.983 14.419 1.00 93.25 85 GLN A O 1
ATOM 623 N N . GLU A 1 86 ? -10.961 2.704 13.928 1.00 92.62 86 GLU A N 1
ATOM 624 C CA . GLU A 1 86 ? -11.297 1.611 14.844 1.00 92.62 86 GLU A CA 1
ATOM 625 C C . GLU A 1 86 ? -11.119 2.039 16.311 1.00 92.62 86 GLU A C 1
ATOM 627 O O . GLU A 1 86 ? -12.000 1.774 17.130 1.00 92.62 86 GLU A O 1
ATOM 632 N N . ALA A 1 87 ? -10.045 2.767 16.638 1.00 92.69 87 ALA A N 1
ATOM 633 C CA . ALA A 1 87 ? -9.824 3.312 17.978 1.00 92.69 87 ALA A CA 1
ATOM 634 C C . ALA A 1 87 ? -10.946 4.276 18.412 1.00 92.69 87 ALA A C 1
ATOM 636 O O . ALA A 1 87 ? -11.508 4.102 19.495 1.00 92.69 87 ALA A O 1
ATOM 637 N N . ASP A 1 88 ? -11.336 5.224 17.556 1.00 91.88 88 ASP A N 1
ATOM 638 C CA . ASP A 1 88 ? -12.408 6.188 17.854 1.00 91.88 88 ASP A CA 1
ATOM 639 C C . ASP A 1 88 ? -13.758 5.489 18.096 1.00 91.88 88 ASP A C 1
ATOM 641 O O . ASP A 1 88 ? -14.511 5.834 19.011 1.00 91.88 88 ASP A O 1
ATOM 645 N N . GLN A 1 89 ? -14.070 4.457 17.305 1.00 90.44 89 GLN A N 1
ATOM 646 C CA . GLN A 1 89 ? -15.293 3.668 17.483 1.00 90.44 89 GLN A CA 1
ATOM 647 C C . GLN A 1 89 ? -15.303 2.892 18.802 1.00 90.44 89 GLN A C 1
ATOM 649 O O . GLN A 1 89 ? -16.357 2.772 19.430 1.00 90.44 89 GLN A O 1
ATOM 654 N N . LEU A 1 90 ? -14.157 2.351 19.222 1.00 89.88 90 LEU A N 1
ATOM 655 C CA . LEU A 1 90 ? -14.033 1.634 20.490 1.00 89.88 90 LEU A CA 1
ATOM 656 C C . LEU A 1 90 ? -14.187 2.574 21.687 1.00 89.88 90 LEU A C 1
ATOM 658 O O . LEU A 1 90 ? -14.925 2.231 22.610 1.00 89.88 90 LEU A O 1
ATOM 662 N N . ILE A 1 91 ? -13.560 3.754 21.654 1.00 90.25 91 ILE A N 1
ATOM 663 C CA . ILE A 1 91 ? -13.666 4.761 22.723 1.00 90.25 91 ILE A CA 1
ATOM 664 C C . ILE A 1 91 ? -15.128 5.155 22.935 1.00 90.25 91 ILE A C 1
ATOM 666 O O . ILE A 1 91 ? -15.639 5.023 24.044 1.00 90.25 91 ILE A O 1
ATOM 670 N N . ASN A 1 92 ? -15.843 5.496 21.859 1.00 89.75 92 ASN A N 1
ATOM 671 C CA . ASN A 1 92 ? -17.256 5.866 21.949 1.00 89.75 92 ASN A CA 1
ATOM 672 C C . ASN A 1 92 ? -18.116 4.751 22.565 1.00 89.75 92 ASN A C 1
ATOM 674 O O . ASN A 1 92 ? -19.000 5.027 23.368 1.00 89.75 92 ASN A O 1
ATOM 678 N N . ARG A 1 93 ? -17.861 3.479 22.229 1.00 88.25 93 ARG A N 1
ATOM 679 C CA . ARG A 1 93 ? -18.592 2.343 22.824 1.00 88.25 93 ARG A CA 1
ATOM 680 C C . ARG A 1 93 ? -18.313 2.191 24.318 1.00 88.25 93 ARG A C 1
ATOM 682 O O . ARG A 1 93 ? -19.227 1.864 25.072 1.00 88.25 93 ARG A O 1
ATOM 689 N N . VAL A 1 94 ? -17.068 2.403 24.740 1.00 90.25 94 VAL A N 1
ATOM 690 C CA . VAL A 1 94 ? -16.681 2.351 26.157 1.00 90.25 94 VAL A CA 1
ATOM 691 C C . VAL A 1 94 ? -17.323 3.497 26.931 1.00 90.25 94 VAL A C 1
ATOM 693 O O . VAL A 1 94 ? -17.853 3.258 28.015 1.00 90.25 94 VAL A O 1
ATOM 696 N N . ASP A 1 95 ? -17.335 4.704 26.367 1.00 90.06 95 ASP A N 1
ATOM 697 C CA . ASP A 1 95 ? -17.975 5.867 26.980 1.00 90.06 95 ASP A CA 1
ATOM 698 C C . ASP A 1 95 ? -19.479 5.657 27.139 1.00 90.06 95 ASP A C 1
ATOM 700 O O . ASP A 1 95 ? -19.995 5.875 28.232 1.00 90.06 95 ASP A O 1
ATOM 704 N N . GLN A 1 96 ? -20.168 5.134 26.118 1.00 88.81 96 GLN A N 1
ATOM 705 C CA . GLN A 1 96 ? -21.588 4.770 26.221 1.00 88.81 96 GLN A CA 1
ATOM 706 C C . GLN A 1 96 ? -21.819 3.748 27.340 1.00 88.81 96 GLN A C 1
ATOM 708 O O . GLN A 1 96 ? -22.591 4.004 28.255 1.00 88.81 96 GLN A O 1
ATOM 713 N N . ALA A 1 97 ? -21.055 2.651 27.370 1.00 88.69 97 ALA A N 1
ATOM 714 C CA . ALA A 1 97 ? -21.181 1.648 28.428 1.00 88.69 97 ALA A CA 1
ATOM 715 C C . ALA A 1 97 ? -20.861 2.202 29.831 1.00 88.69 97 ALA A C 1
ATOM 717 O O . ALA A 1 97 ? -21.353 1.689 30.839 1.00 88.69 97 ALA A O 1
ATOM 718 N N . ARG A 1 98 ? -20.004 3.225 29.927 1.00 85.56 98 ARG A N 1
ATOM 719 C CA . ARG A 1 98 ? -19.688 3.903 31.187 1.00 85.56 98 ARG A CA 1
ATOM 720 C C . ARG A 1 98 ? -20.817 4.835 31.613 1.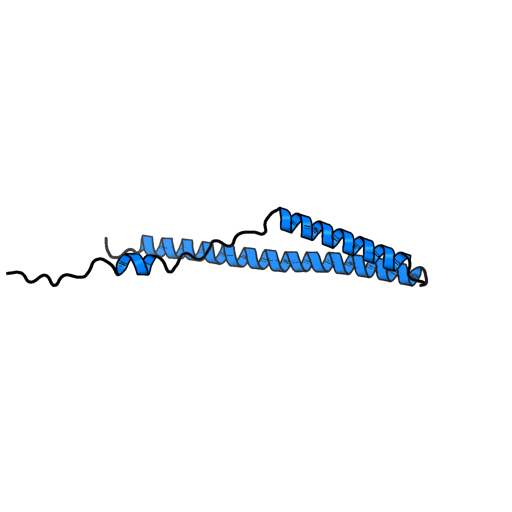00 85.56 98 ARG A C 1
ATOM 722 O O . ARG A 1 98 ? -21.177 4.820 32.786 1.00 85.56 98 ARG A O 1
ATOM 729 N N . VAL A 1 99 ? -21.371 5.604 30.680 1.00 86.88 99 VAL A N 1
ATOM 730 C CA . VAL A 1 99 ? -22.539 6.466 30.892 1.00 86.88 99 VAL A CA 1
ATOM 731 C C . VAL A 1 99 ? -23.737 5.624 31.324 1.00 86.88 99 VAL A C 1
ATOM 733 O O . VAL A 1 99 ? -24.334 5.929 32.352 1.00 86.88 99 VAL A O 1
ATOM 736 N N . ASP A 1 100 ? -24.006 4.511 30.643 1.00 85.25 100 ASP A N 1
ATOM 737 C CA . ASP A 1 100 ? -25.086 3.579 30.983 1.00 85.25 100 ASP A CA 1
ATOM 738 C C . ASP A 1 100 ? -24.953 3.050 32.416 1.00 85.25 100 ASP A C 1
ATOM 740 O O . AS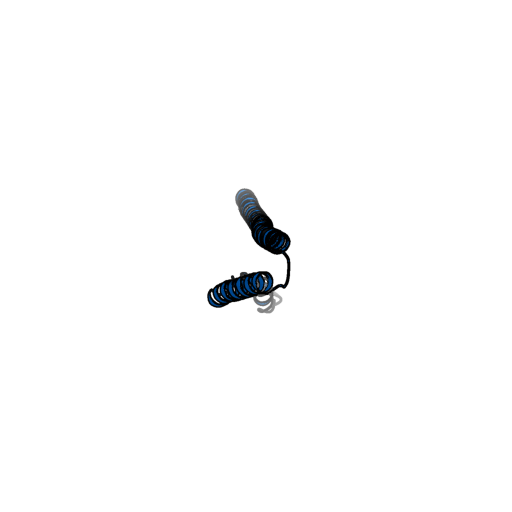P A 1 100 ? -25.928 2.994 33.163 1.00 85.25 100 ASP A O 1
ATOM 744 N N . LYS A 1 101 ? -23.729 2.718 32.848 1.00 82.88 101 LYS A N 1
ATOM 745 C CA . LYS A 1 101 ? -23.465 2.290 34.231 1.00 82.88 101 LYS A CA 1
ATOM 746 C C . LYS A 1 101 ? -23.703 3.399 35.250 1.00 82.88 101 LYS A C 1
ATOM 748 O O . LYS A 1 101 ? -24.204 3.110 36.330 1.00 82.88 101 LYS A O 1
ATOM 753 N N . LEU A 1 102 ? -23.325 4.640 34.941 1.00 83.38 102 LEU A N 1
ATOM 754 C CA . LEU A 1 102 ? -23.557 5.778 35.834 1.00 83.38 102 LEU A CA 1
ATOM 755 C C . LEU A 1 102 ? -25.048 6.099 35.954 1.00 83.38 102 LEU A C 1
ATOM 757 O O . LEU A 1 102 ? -25.510 6.376 37.054 1.00 83.38 102 LEU A O 1
ATOM 761 N N . LEU A 1 103 ? -25.796 6.020 34.853 1.00 79.62 103 LEU A N 1
ATOM 762 C CA . LEU A 1 103 ? -27.248 6.193 34.860 1.00 79.62 103 LEU A CA 1
ATOM 763 C C . LEU A 1 103 ? -27.936 5.082 35.661 1.00 79.62 103 LEU A C 1
ATOM 765 O O . LEU A 1 103 ? -28.771 5.381 36.504 1.00 79.62 103 LEU A O 1
ATOM 769 N N . ALA A 1 104 ? -27.530 3.824 35.473 1.00 82.81 104 ALA A N 1
ATOM 770 C CA . ALA A 1 104 ? -28.082 2.692 36.219 1.00 82.81 104 ALA A CA 1
ATOM 771 C C . ALA A 1 104 ? -27.727 2.720 37.717 1.00 82.81 104 ALA A C 1
ATOM 773 O O . ALA A 1 104 ? -28.512 2.278 38.549 1.00 82.81 104 ALA A O 1
ATOM 774 N N . ALA A 1 105 ? -26.542 3.221 38.078 1.00 77.50 105 ALA A N 1
ATOM 775 C CA . ALA A 1 105 ? -26.130 3.354 39.476 1.00 77.50 105 ALA A CA 1
ATOM 776 C C . ALA A 1 105 ? -26.810 4.528 40.196 1.00 77.50 105 ALA A C 1
ATOM 778 O O . ALA A 1 105 ? -26.857 4.536 41.423 1.00 77.50 105 ALA A O 1
ATOM 779 N N . ASN A 1 106 ? -27.293 5.521 39.448 1.00 73.75 106 ASN A N 1
ATOM 780 C CA . ASN A 1 106 ? -27.838 6.768 39.974 1.00 73.75 106 ASN A CA 1
ATOM 781 C C . ASN A 1 106 ? -29.324 6.929 39.621 1.00 73.75 106 ASN A C 1
ATOM 783 O O . ASN A 1 106 ? -29.787 8.056 39.454 1.00 73.75 106 ASN A O 1
ATOM 787 N N . ASP A 1 107 ? -30.033 5.804 39.461 1.00 69.06 107 ASP A N 1
ATOM 788 C CA . ASP A 1 107 ? -31.438 5.735 39.064 1.00 69.06 107 ASP A CA 1
ATOM 789 C C . ASP A 1 107 ? -32.323 6.310 40.193 1.00 69.06 107 ASP A C 1
ATOM 791 O O . ASP A 1 107 ? -32.449 5.690 41.249 1.00 69.06 107 ASP A O 1
ATOM 795 N N . PRO A 1 108 ? -32.898 7.518 40.039 1.00 63.09 108 PRO A N 1
ATOM 796 C CA . PRO A 1 108 ? -33.531 8.246 41.137 1.00 63.09 108 PRO A CA 1
ATOM 797 C C . PRO A 1 108 ? -35.023 7.908 41.322 1.00 63.09 108 PRO A C 1
ATOM 799 O O . PRO A 1 108 ? -35.718 8.604 42.062 1.00 63.09 108 PRO A O 1
ATOM 802 N N . PHE A 1 109 ? -35.534 6.873 40.644 1.00 55.81 109 PHE A N 1
ATOM 803 C CA . PHE A 1 109 ? -36.945 6.459 40.689 1.00 55.81 109 PHE A CA 1
ATOM 804 C C . PHE A 1 109 ? -37.167 5.052 41.264 1.00 55.81 109 PHE A C 1
ATOM 806 O O . PHE A 1 109 ? -38.249 4.485 41.078 1.00 55.81 109 PHE A O 1
ATOM 813 N N . HIS A 1 110 ? -36.185 4.524 42.002 1.00 53.22 110 HIS A N 1
ATOM 814 C CA . HIS A 1 110 ? -36.374 3.416 42.934 1.00 53.22 110 HIS A CA 1
ATOM 815 C C . HIS A 1 110 ? -35.933 3.780 44.351 1.00 53.22 110 HIS A C 1
ATOM 817 O O . HIS A 1 110 ? -34.924 4.504 44.493 1.00 53.22 110 HIS A O 1
#